Protein AF-A0A1S2R0K1-F1 (afdb_monomer_lite)

Sequence (104 aa):
MRFSIIELVLLLKLARKERANLYKQRYIFVQAIKQGALEYREGEQYTFLEYEKMTRKCFVLENLIRERMGYYPTFITDSFIWKLAERMINSLKKDMVIRLSKHR

Structure (mmCIF, N/CA/C/O backbone):
data_AF-A0A1S2R0K1-F1
#
_entry.id   AF-A0A1S2R0K1-F1
#
loop_
_atom_site.group_PDB
_atom_site.id
_atom_site.type_symbol
_atom_site.label_atom_id
_atom_site.label_alt_id
_atom_site.label_comp_id
_atom_site.label_asym_id
_atom_site.label_entity_id
_atom_site.label_seq_id
_atom_site.pdbx_PDB_ins_code
_atom_site.Cartn_x
_atom_site.Cartn_y
_atom_site.Cartn_z
_atom_site.occupancy
_atom_site.B_iso_or_equiv
_atom_site.auth_seq_id
_atom_site.auth_comp_id
_atom_site.auth_asym_id
_atom_site.auth_atom_id
_atom_site.pdbx_PDB_model_num
ATOM 1 N N . MET A 1 1 ? 1.987 16.911 -13.461 1.00 58.56 1 MET A N 1
ATOM 2 C CA . MET A 1 1 ? 3.192 16.050 -13.368 1.00 58.56 1 MET A CA 1
ATOM 3 C C . MET A 1 1 ? 2.790 14.590 -13.534 1.00 58.56 1 MET A C 1
ATOM 5 O O . MET A 1 1 ? 1.763 14.204 -12.993 1.00 58.56 1 MET A O 1
ATOM 9 N N . ARG A 1 2 ? 3.568 13.784 -14.270 1.00 87.06 2 ARG A N 1
ATOM 10 C CA . ARG A 1 2 ? 3.359 12.332 -14.413 1.00 87.06 2 ARG A CA 1
ATOM 11 C C . ARG A 1 2 ? 4.483 11.611 -13.668 1.00 87.06 2 ARG A C 1
ATOM 13 O O . ARG A 1 2 ? 5.622 11.692 -14.102 1.00 87.06 2 ARG A O 1
ATOM 20 N N . PHE A 1 3 ? 4.163 10.916 -12.577 1.00 92.50 3 PHE A N 1
ATOM 21 C CA . PHE A 1 3 ? 5.137 10.094 -11.845 1.00 92.50 3 PHE A CA 1
ATOM 22 C C . PHE A 1 3 ? 5.704 8.988 -12.737 1.00 92.50 3 PHE A C 1
ATOM 24 O O . PHE A 1 3 ? 4.982 8.461 -13.580 1.00 92.50 3 PHE A O 1
ATOM 31 N N . SER A 1 4 ? 6.961 8.616 -12.548 1.00 93.06 4 SER A N 1
ATOM 32 C CA . SER A 1 4 ? 7.604 7.433 -13.120 1.00 93.06 4 SER A CA 1
ATOM 33 C C . SER A 1 4 ? 7.084 6.142 -12.478 1.00 93.06 4 SER A C 1
ATOM 35 O O . SER A 1 4 ? 6.401 6.153 -11.452 1.00 93.06 4 SER A O 1
ATOM 37 N N . ILE A 1 5 ? 7.387 4.993 -13.087 1.00 94.56 5 ILE A N 1
ATOM 38 C CA . ILE A 1 5 ? 6.904 3.708 -12.568 1.00 94.56 5 ILE A CA 1
ATOM 39 C C . ILE A 1 5 ? 7.514 3.350 -11.207 1.00 94.56 5 ILE A C 1
ATOM 41 O O . ILE A 1 5 ? 6.813 2.824 -10.344 1.00 94.56 5 ILE A O 1
ATOM 45 N N . ILE A 1 6 ? 8.788 3.686 -10.987 1.00 94.75 6 ILE A N 1
ATOM 46 C CA . ILE A 1 6 ? 9.464 3.442 -9.711 1.00 94.75 6 ILE A CA 1
ATOM 47 C C . ILE A 1 6 ? 8.851 4.294 -8.595 1.00 94.75 6 ILE A C 1
ATOM 49 O O . ILE A 1 6 ? 8.595 3.782 -7.508 1.00 94.75 6 ILE A O 1
ATOM 53 N N . GLU A 1 7 ? 8.509 5.553 -8.883 1.00 95.62 7 GLU A N 1
ATOM 54 C CA . GLU A 1 7 ? 7.810 6.428 -7.937 1.00 95.62 7 GLU A CA 1
ATOM 55 C C . GLU A 1 7 ? 6.422 5.882 -7.598 1.00 95.62 7 GLU A C 1
ATOM 57 O O . GLU A 1 7 ? 6.069 5.811 -6.425 1.00 95.62 7 GLU A O 1
ATOM 62 N N . LEU A 1 8 ? 5.652 5.421 -8.591 1.00 96.94 8 LEU A N 1
ATOM 63 C CA . LEU A 1 8 ? 4.343 4.807 -8.343 1.00 96.94 8 LEU A CA 1
ATOM 64 C C . LEU A 1 8 ? 4.446 3.563 -7.449 1.00 96.94 8 LEU A C 1
ATOM 66 O O . LEU A 1 8 ? 3.651 3.403 -6.524 1.00 96.94 8 LEU A O 1
ATOM 70 N N . VAL A 1 9 ? 5.436 2.699 -7.688 1.00 97.19 9 VAL A N 1
ATOM 71 C CA . VAL A 1 9 ? 5.694 1.509 -6.861 1.00 97.19 9 VAL A CA 1
ATOM 72 C C . VAL A 1 9 ? 6.067 1.896 -5.427 1.00 97.19 9 VAL A C 1
ATOM 74 O O . VAL A 1 9 ? 5.558 1.296 -4.477 1.00 97.19 9 VAL A O 1
ATOM 77 N N . LEU A 1 10 ? 6.921 2.906 -5.246 1.00 97.00 10 LEU A N 1
ATOM 78 C CA . LEU A 1 10 ? 7.300 3.405 -3.921 1.00 97.00 10 LEU A CA 1
ATOM 79 C C . LEU A 1 10 ? 6.103 4.015 -3.185 1.00 97.00 10 LEU A C 1
ATOM 81 O O . LEU A 1 10 ? 5.874 3.695 -2.017 1.00 97.00 10 LEU A O 1
ATOM 85 N N . LEU A 1 11 ? 5.290 4.816 -3.875 1.00 97.50 11 LEU A N 1
ATOM 86 C CA . LEU A 1 11 ? 4.046 5.361 -3.334 1.00 97.50 11 LEU A CA 1
ATOM 87 C C . LEU A 1 11 ? 3.083 4.245 -2.921 1.00 97.50 11 LEU A C 1
ATOM 89 O O . LEU A 1 11 ? 2.497 4.322 -1.843 1.00 97.50 11 LEU A O 1
ATOM 93 N N . LEU A 1 12 ? 2.955 3.178 -3.718 1.00 98.06 12 LEU A N 1
ATOM 94 C CA . LEU A 1 12 ? 2.114 2.033 -3.364 1.00 98.06 12 LEU A CA 1
ATOM 95 C C . LEU A 1 12 ? 2.632 1.319 -2.109 1.00 98.06 12 LEU A C 1
ATOM 97 O O . LEU A 1 12 ? 1.836 0.946 -1.246 1.00 98.06 12 LEU A O 1
ATOM 101 N N . LYS A 1 13 ? 3.954 1.157 -1.967 1.00 97.75 13 LYS A N 1
ATOM 102 C CA . LYS A 1 13 ? 4.561 0.584 -0.755 1.00 97.75 13 LYS A CA 1
ATOM 103 C C . LYS A 1 13 ? 4.235 1.421 0.483 1.00 97.75 13 LYS A C 1
ATOM 105 O O . LYS A 1 13 ? 3.819 0.861 1.498 1.00 97.75 13 LYS A O 1
ATOM 110 N N . LEU A 1 14 ? 4.381 2.743 0.391 1.00 97.62 14 LEU A N 1
ATOM 111 C CA . LEU A 1 14 ? 4.066 3.668 1.483 1.00 97.62 14 LEU A CA 1
ATOM 112 C C . LEU A 1 14 ? 2.573 3.650 1.825 1.00 97.62 14 LEU A C 1
ATOM 114 O O . LEU A 1 14 ? 2.217 3.476 2.987 1.00 97.62 14 LEU A O 1
ATOM 118 N N . ALA A 1 15 ? 1.700 3.732 0.820 1.00 97.94 15 ALA A N 1
ATOM 119 C CA . ALA A 1 15 ? 0.254 3.706 1.010 1.00 97.94 15 ALA A CA 1
ATOM 120 C C . ALA A 1 15 ? -0.224 2.399 1.664 1.00 97.94 15 ALA A C 1
ATOM 122 O O . ALA A 1 15 ? -1.040 2.421 2.586 1.00 97.94 15 ALA A O 1
ATOM 123 N N . ARG A 1 16 ? 0.318 1.246 1.247 1.00 97.88 16 ARG A N 1
ATOM 124 C CA . ARG A 1 16 ? 0.007 -0.053 1.868 1.00 97.88 16 ARG A CA 1
ATOM 125 C C . ARG A 1 16 ? 0.475 -0.127 3.319 1.00 97.88 16 ARG A C 1
ATOM 127 O O . ARG A 1 16 ? -0.270 -0.640 4.153 1.00 97.88 16 ARG A O 1
ATOM 134 N N . LYS A 1 17 ? 1.673 0.388 3.621 1.00 97.62 17 LYS A N 1
ATOM 135 C CA . LYS A 1 17 ? 2.190 0.467 4.995 1.00 97.62 17 LYS A CA 1
ATOM 136 C C . LYS A 1 17 ? 1.272 1.323 5.866 1.00 97.62 17 LYS A C 1
ATOM 138 O O . LYS A 1 17 ? 0.876 0.880 6.939 1.00 97.62 17 LYS A O 1
ATOM 143 N N . GLU A 1 18 ? 0.878 2.491 5.374 1.00 97.88 18 GLU A N 1
ATOM 144 C CA . GLU A 1 18 ? 0.019 3.407 6.121 1.00 97.88 18 GLU A CA 1
ATOM 145 C C . GLU A 1 18 ? -1.381 2.830 6.346 1.00 97.88 18 GLU A C 1
ATOM 147 O O . GLU A 1 18 ? -1.882 2.819 7.467 1.00 97.88 18 GLU A O 1
ATOM 152 N N . ARG A 1 19 ? -1.977 2.211 5.320 1.00 98.00 19 ARG A N 1
ATOM 153 C CA . ARG A 1 19 ? -3.256 1.498 5.452 1.00 98.00 19 ARG A CA 1
ATOM 154 C C . ARG A 1 19 ? -3.194 0.388 6.503 1.00 98.00 19 ARG A C 1
ATOM 156 O O . ARG A 1 19 ? -4.144 0.206 7.262 1.00 98.00 19 ARG A O 1
ATOM 163 N N . ALA A 1 20 ? -2.093 -0.364 6.553 1.00 97.50 20 ALA A N 1
ATOM 164 C CA . ALA A 1 20 ? -1.902 -1.415 7.548 1.00 97.50 20 ALA A CA 1
ATOM 165 C C . ALA A 1 20 ? -1.758 -0.845 8.970 1.00 97.50 20 ALA A C 1
ATOM 167 O O . ALA A 1 20 ? -2.294 -1.426 9.913 1.00 97.50 20 ALA A O 1
ATOM 168 N N . ASN A 1 21 ? -1.079 0.293 9.128 1.00 97.75 21 ASN A N 1
ATOM 169 C CA . ASN A 1 21 ? -0.965 0.985 10.412 1.00 97.75 21 ASN A CA 1
ATOM 170 C C . ASN A 1 21 ? -2.327 1.496 10.897 1.00 97.75 21 ASN A C 1
ATOM 172 O O . ASN A 1 21 ? -2.714 1.204 12.027 1.00 97.75 21 ASN A O 1
ATOM 176 N N . LEU A 1 22 ? -3.084 2.164 10.024 1.00 97.31 22 LEU A N 1
ATOM 177 C CA . LEU A 1 22 ? -4.431 2.661 10.320 1.00 97.31 22 LEU A CA 1
ATOM 178 C C . LEU A 1 22 ? -5.384 1.531 10.716 1.00 97.31 22 LEU A C 1
ATOM 180 O O . LEU A 1 22 ? -6.159 1.679 11.655 1.00 97.31 22 LEU A O 1
ATOM 184 N N . TYR A 1 23 ? -5.289 0.365 10.066 1.00 95.94 23 TYR A N 1
ATOM 185 C CA . TYR A 1 23 ? -6.068 -0.811 10.462 1.00 95.94 23 TYR A CA 1
ATOM 186 C C . TYR A 1 23 ? -5.762 -1.258 11.896 1.00 95.94 23 TYR A C 1
ATOM 188 O O . TYR A 1 23 ? -6.680 -1.535 12.666 1.00 95.94 23 TYR A O 1
ATOM 196 N N . LYS A 1 24 ? -4.475 -1.311 12.267 1.00 96.62 24 LYS A N 1
ATOM 197 C CA . LYS A 1 24 ? -4.054 -1.677 13.628 1.00 96.62 24 LYS A CA 1
ATOM 198 C C . LYS A 1 24 ? -4.543 -0.659 14.656 1.00 96.62 24 LYS A C 1
ATOM 200 O O . LYS A 1 24 ? -5.068 -1.058 15.688 1.00 96.62 24 LYS A O 1
ATOM 205 N N . GLN A 1 25 ? -4.410 0.635 14.363 1.00 95.06 25 GLN A N 1
ATOM 206 C CA . GLN A 1 25 ? -4.891 1.709 15.239 1.00 95.06 25 GLN A CA 1
ATOM 207 C C . GLN A 1 25 ? -6.406 1.640 15.429 1.00 95.06 25 GLN A C 1
ATOM 209 O O . GLN A 1 25 ? -6.886 1.632 16.558 1.00 95.06 25 GLN A O 1
ATOM 214 N N . ARG A 1 26 ? -7.158 1.488 14.333 1.00 94.06 26 ARG A N 1
ATOM 215 C CA . ARG A 1 26 ? -8.608 1.300 14.383 1.00 94.06 26 ARG A CA 1
ATOM 216 C C . ARG A 1 26 ? -8.985 0.098 15.242 1.00 94.06 26 ARG A C 1
ATOM 218 O O . ARG A 1 26 ? -9.881 0.199 16.072 1.00 94.06 26 ARG A O 1
ATOM 225 N N . TYR A 1 27 ? -8.302 -1.034 15.065 1.00 95.31 27 TYR A N 1
ATOM 226 C CA . TYR A 1 27 ? -8.546 -2.222 15.882 1.00 95.31 27 TYR A CA 1
ATOM 227 C C . TYR A 1 27 ? -8.361 -1.927 17.376 1.00 95.31 27 TYR A C 1
ATOM 229 O O . TYR A 1 27 ? -9.219 -2.305 18.168 1.00 95.31 27 TYR A O 1
ATOM 237 N N . ILE A 1 28 ? -7.301 -1.205 17.755 1.00 95.69 28 ILE A N 1
ATOM 238 C CA . ILE A 1 28 ? -7.052 -0.799 19.147 1.00 95.69 28 ILE A CA 1
ATOM 239 C C . ILE A 1 28 ? -8.209 0.054 19.682 1.00 95.69 28 ILE A C 1
ATOM 241 O O . ILE A 1 28 ? -8.753 -0.274 20.735 1.00 95.69 28 ILE A O 1
ATOM 245 N N . PHE A 1 29 ? -8.638 1.087 18.949 1.00 95.06 29 PHE A N 1
ATOM 246 C CA . PHE A 1 29 ? -9.747 1.943 19.385 1.00 95.06 29 PHE A CA 1
ATOM 247 C C . PHE A 1 29 ? -11.061 1.171 19.534 1.00 95.06 29 PHE A C 1
ATOM 249 O O . PHE A 1 29 ? -11.764 1.338 20.528 1.00 95.06 29 PHE A O 1
ATOM 256 N N . VAL A 1 30 ? -11.363 0.259 18.606 1.00 94.19 30 VAL A N 1
ATOM 257 C CA . VAL A 1 30 ? -12.547 -0.607 18.700 1.00 94.19 30 VAL A CA 1
ATOM 258 C C . VAL A 1 30 ? -12.503 -1.480 19.958 1.00 94.19 30 VAL A C 1
ATOM 260 O O . VAL A 1 30 ? -13.533 -1.660 20.606 1.00 94.19 30 VAL A O 1
ATOM 263 N N . GLN A 1 31 ? -11.339 -2.023 20.329 1.00 96.00 31 GLN A N 1
ATOM 264 C CA . GLN A 1 31 ? -11.210 -2.807 21.563 1.00 96.00 31 GLN A CA 1
ATOM 265 C C . GLN A 1 31 ? -11.330 -1.936 22.818 1.00 96.00 31 GLN A C 1
ATOM 267 O O . GLN A 1 31 ? -12.009 -2.338 23.758 1.00 96.00 31 GLN A O 1
ATOM 272 N N . ALA A 1 32 ? -10.741 -0.739 22.825 1.00 94.69 32 ALA A N 1
ATOM 273 C CA . ALA A 1 32 ? -10.843 0.191 23.949 1.00 94.69 32 ALA A CA 1
ATOM 274 C C . ALA A 1 32 ? -12.302 0.614 24.208 1.00 94.69 32 ALA A C 1
ATOM 276 O O . ALA A 1 32 ? -12.784 0.535 25.337 1.00 94.69 32 ALA A O 1
ATOM 277 N N . ILE A 1 33 ? -13.048 0.951 23.149 1.00 95.06 33 ILE A N 1
ATOM 278 C CA . ILE A 1 33 ? -14.475 1.298 23.239 1.00 95.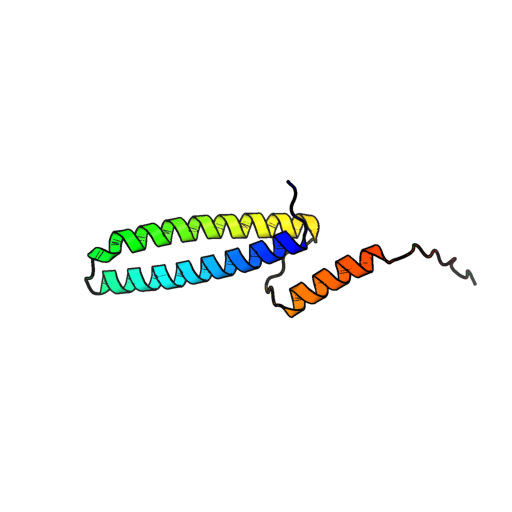06 33 ILE A CA 1
ATOM 279 C C . ILE A 1 33 ? -15.294 0.123 23.789 1.00 95.06 33 ILE A C 1
ATOM 281 O O . ILE A 1 33 ? -16.169 0.323 24.628 1.00 95.06 33 ILE A O 1
ATOM 285 N N . LYS A 1 34 ? -14.995 -1.116 23.369 1.00 94.56 34 LYS A N 1
ATOM 286 C CA . LYS A 1 34 ? -15.647 -2.325 23.909 1.00 94.56 34 LYS A CA 1
ATOM 287 C C . LYS A 1 34 ? -15.387 -2.537 25.401 1.00 94.56 34 LYS A C 1
ATOM 289 O O . LYS A 1 34 ? -16.221 -3.141 26.066 1.00 94.56 34 LYS A O 1
ATOM 294 N N . GLN A 1 35 ? -14.257 -2.055 25.914 1.00 95.94 35 GLN A N 1
ATOM 295 C CA . GLN A 1 35 ? -13.903 -2.106 27.336 1.00 95.94 35 GLN A CA 1
ATOM 296 C C . GLN A 1 35 ? -14.457 -0.916 28.139 1.00 95.94 35 GLN A C 1
ATOM 298 O O . GLN A 1 35 ? -14.227 -0.841 29.341 1.00 95.94 35 GLN A O 1
ATOM 303 N N . GLY A 1 36 ? -15.209 -0.011 27.501 1.00 93.44 36 GLY A N 1
ATOM 304 C CA . GLY A 1 36 ? -15.886 1.111 28.157 1.00 93.44 36 GLY A CA 1
ATOM 305 C C . GLY A 1 36 ? -15.205 2.471 27.992 1.00 93.44 36 GLY A C 1
ATOM 306 O O . GLY A 1 36 ? -15.755 3.463 28.461 1.00 93.44 36 GLY A O 1
ATOM 307 N N . ALA A 1 37 ? -14.067 2.548 27.294 1.00 94.12 37 ALA A N 1
ATOM 308 C CA . ALA A 1 37 ? -13.350 3.802 27.047 1.00 94.12 37 ALA A CA 1
ATOM 309 C C . ALA A 1 37 ? -13.973 4.582 25.868 1.00 94.12 37 ALA A C 1
ATOM 311 O O . ALA A 1 37 ? -13.476 4.572 24.735 1.00 94.12 37 ALA A O 1
ATOM 312 N N . LEU A 1 38 ? -15.132 5.199 26.118 1.00 92.94 38 LEU A N 1
ATOM 313 C CA . LEU A 1 38 ? -15.926 5.932 25.122 1.00 92.94 38 LEU A CA 1
ATOM 314 C C . LEU A 1 38 ? -15.246 7.216 24.618 1.00 92.94 38 LEU A C 1
ATOM 316 O O . LEU A 1 38 ? -15.574 7.682 23.526 1.00 92.94 38 LEU A O 1
ATOM 320 N N . GLU A 1 39 ? -14.281 7.755 25.363 1.00 93.19 39 GLU A N 1
ATOM 321 C CA . GLU A 1 39 ? -13.466 8.919 24.998 1.00 93.19 39 GLU A CA 1
ATOM 322 C C . GLU A 1 39 ? -12.675 8.718 23.695 1.00 93.19 39 GLU A C 1
ATOM 324 O O . GLU A 1 39 ? -12.318 9.682 23.024 1.00 93.19 39 GLU A O 1
ATOM 329 N N . TYR A 1 40 ? -12.460 7.469 23.273 1.00 93.00 40 TYR A N 1
ATOM 330 C CA . TYR A 1 40 ? -11.758 7.149 22.031 1.00 93.00 40 TYR A CA 1
ATOM 331 C C . TYR A 1 40 ? -12.652 7.085 20.786 1.00 93.00 40 TYR A C 1
ATOM 333 O O . TYR A 1 40 ? -12.164 6.765 19.699 1.00 93.00 40 TYR A O 1
ATOM 341 N N . ARG A 1 41 ? -13.952 7.394 20.900 1.00 92.38 41 ARG A N 1
ATOM 342 C CA . ARG A 1 41 ? -14.894 7.342 19.767 1.00 92.38 41 ARG A CA 1
ATOM 343 C C . ARG A 1 41 ? -14.483 8.259 18.610 1.00 92.38 41 ARG A C 1
ATOM 345 O O . ARG A 1 41 ? -14.605 7.857 17.457 1.00 92.38 41 ARG A O 1
ATOM 352 N N . GLU A 1 42 ? -13.947 9.443 18.893 1.00 93.81 42 GLU A N 1
ATOM 353 C CA . GLU A 1 42 ? -13.437 10.341 17.845 1.00 93.81 42 GLU A CA 1
ATOM 354 C C . GLU A 1 42 ? -12.215 9.750 17.126 1.00 93.81 42 GLU A C 1
ATOM 356 O O . GLU A 1 42 ? -12.129 9.795 15.899 1.00 93.81 42 GLU A O 1
ATOM 361 N N . GLY A 1 43 ? -11.297 9.126 17.872 1.00 92.25 43 GLY A N 1
ATOM 362 C CA . GLY A 1 43 ? -10.137 8.434 17.303 1.00 92.25 43 GLY A CA 1
ATOM 363 C C . GLY A 1 43 ? -10.532 7.248 16.416 1.00 92.25 43 GLY A C 1
ATOM 364 O O . GLY A 1 43 ? -9.950 7.035 15.348 1.00 92.25 43 GLY A O 1
ATOM 365 N N . GLU A 1 44 ? -11.567 6.500 16.805 1.00 94.00 44 GLU A N 1
ATOM 366 C CA . GLU A 1 44 ? -12.133 5.416 15.994 1.00 94.00 44 GLU A CA 1
ATOM 367 C C . GLU A 1 44 ? -12.705 5.938 14.669 1.00 94.00 44 GLU A C 1
ATOM 369 O O . GLU A 1 44 ? -12.332 5.443 13.602 1.00 94.00 44 GLU A O 1
ATOM 374 N N . GLN A 1 45 ? -13.510 7.001 14.715 1.00 95.38 45 GLN A N 1
ATOM 375 C CA . GLN A 1 45 ? -14.075 7.622 13.516 1.00 95.38 45 GLN A CA 1
ATOM 376 C C . GLN A 1 45 ? -12.990 8.196 12.598 1.00 95.38 45 GLN A C 1
ATOM 378 O O . GLN A 1 45 ? -13.020 7.980 11.383 1.00 95.38 45 GLN A O 1
ATOM 383 N N . TYR A 1 46 ? -11.994 8.879 13.167 1.00 95.62 46 TYR A N 1
ATOM 384 C CA . TYR A 1 46 ? -10.862 9.411 12.414 1.00 95.62 46 TYR A CA 1
ATOM 385 C C . TYR A 1 46 ? -10.099 8.296 11.688 1.00 95.62 46 TYR A C 1
ATOM 387 O O . TYR A 1 46 ? -9.891 8.362 10.473 1.00 95.62 46 TYR A O 1
ATOM 395 N N . THR A 1 47 ? -9.731 7.230 12.405 1.00 96.00 47 THR A N 1
ATOM 396 C CA . THR A 1 47 ? -8.991 6.108 11.807 1.00 96.00 47 THR A CA 1
ATOM 397 C C . THR A 1 47 ? -9.805 5.361 10.754 1.00 96.00 47 THR A C 1
ATOM 399 O O . THR A 1 47 ? -9.224 4.875 9.781 1.00 96.00 47 THR A O 1
ATOM 402 N N . PHE A 1 48 ? -11.135 5.303 10.883 1.00 95.12 48 PHE A N 1
ATOM 403 C CA . PHE A 1 48 ? -12.015 4.754 9.852 1.00 95.12 48 PHE A CA 1
ATOM 404 C C . PHE A 1 48 ? -11.936 5.557 8.545 1.00 95.12 48 PHE A C 1
ATOM 406 O O . PHE A 1 48 ? -11.671 4.987 7.482 1.00 95.12 48 PHE A O 1
ATOM 413 N N . LEU A 1 49 ? -12.102 6.880 8.628 1.00 97.12 49 LEU A N 1
ATOM 414 C CA . LEU A 1 49 ? -12.058 7.776 7.469 1.00 97.12 49 LEU A CA 1
ATOM 415 C C . LEU A 1 49 ? -10.687 7.757 6.785 1.00 97.12 49 LEU A C 1
ATOM 417 O O . LEU A 1 49 ? -10.595 7.677 5.557 1.00 97.12 49 LEU A O 1
ATOM 421 N N . GLU A 1 50 ? -9.606 7.788 7.562 1.00 97.62 50 GLU A N 1
ATOM 422 C CA . GLU A 1 50 ? -8.254 7.732 7.007 1.00 97.62 50 GLU A CA 1
ATOM 423 C C . GLU A 1 50 ? -7.940 6.369 6.380 1.00 97.62 50 GLU A C 1
ATOM 425 O O . GLU A 1 50 ? -7.323 6.303 5.309 1.00 97.62 50 GLU A O 1
ATOM 430 N N . TYR A 1 51 ? -8.416 5.269 6.975 1.00 97.44 51 TYR A N 1
ATOM 431 C CA . TYR A 1 51 ? -8.273 3.938 6.384 1.00 97.44 51 TYR A CA 1
ATOM 432 C C . TYR A 1 51 ? -8.964 3.854 5.018 1.00 97.44 51 TYR A C 1
ATOM 434 O O . TYR 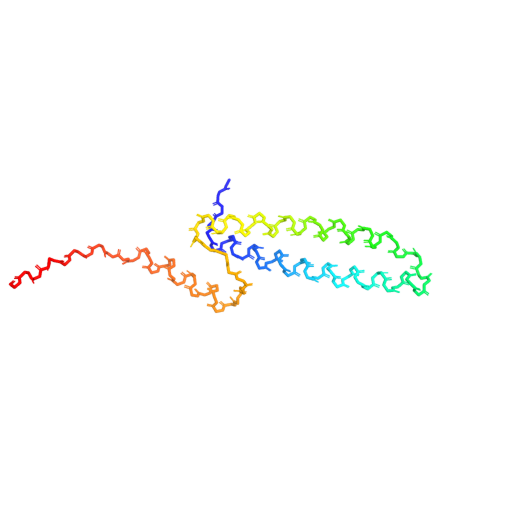A 1 51 ? -8.391 3.323 4.059 1.00 97.44 51 TYR A O 1
ATOM 442 N N . GLU A 1 52 ? -10.173 4.405 4.898 1.00 97.62 52 GLU A N 1
ATOM 443 C CA . GLU A 1 52 ? -10.907 4.454 3.635 1.00 97.62 52 GLU A CA 1
ATOM 444 C C . GLU A 1 52 ? -10.150 5.271 2.579 1.00 97.62 52 GLU A C 1
ATOM 446 O O . GLU A 1 52 ? -9.906 4.786 1.467 1.00 97.62 52 GLU A O 1
ATOM 451 N N . LYS A 1 53 ? -9.700 6.482 2.937 1.00 97.88 53 LYS A N 1
ATOM 452 C CA . LYS A 1 53 ? -8.889 7.334 2.053 1.00 97.88 53 LYS A CA 1
ATOM 453 C C . LYS A 1 53 ? -7.650 6.594 1.560 1.00 97.88 53 LYS A C 1
ATOM 455 O O . LYS A 1 53 ? -7.346 6.625 0.365 1.00 97.88 53 LYS A O 1
ATOM 460 N N . MET A 1 54 ? -6.939 5.903 2.450 1.00 98.06 54 MET A N 1
ATOM 461 C CA . MET A 1 54 ? -5.729 5.180 2.071 1.00 98.06 54 MET A CA 1
ATOM 462 C C . MET A 1 54 ? -6.020 3.941 1.218 1.00 98.06 54 MET A C 1
ATOM 464 O O . MET A 1 54 ? -5.251 3.613 0.313 1.00 98.06 54 MET A O 1
ATOM 468 N N . THR A 1 55 ? -7.155 3.281 1.443 1.00 98.19 55 THR A N 1
ATOM 469 C CA . THR A 1 55 ? -7.630 2.169 0.607 1.00 98.19 55 THR A CA 1
ATOM 470 C C . THR A 1 55 ? -7.901 2.631 -0.821 1.00 98.19 55 THR A C 1
ATOM 472 O O . THR A 1 55 ? -7.393 2.023 -1.766 1.00 98.19 55 THR A O 1
ATOM 475 N N . ARG A 1 56 ? -8.593 3.765 -0.991 1.00 98.50 56 ARG A N 1
ATOM 476 C CA . ARG A 1 56 ? -8.819 4.383 -2.308 1.00 98.50 56 ARG A CA 1
ATOM 477 C C . ARG A 1 56 ? -7.498 4.769 -2.986 1.00 98.50 56 ARG A C 1
ATOM 479 O O . ARG A 1 56 ? -7.314 4.485 -4.167 1.00 98.50 56 ARG A O 1
ATOM 486 N N . LYS A 1 57 ? -6.539 5.339 -2.241 1.00 98.12 57 LYS A N 1
ATOM 487 C CA . LYS A 1 57 ? -5.190 5.648 -2.759 1.00 98.12 57 LYS A CA 1
ATOM 488 C C . LYS A 1 57 ? -4.449 4.396 -3.238 1.00 98.12 57 LYS A C 1
ATOM 490 O O . LYS A 1 57 ? -3.881 4.418 -4.327 1.00 98.12 57 LYS A O 1
ATOM 495 N N . CYS A 1 58 ? -4.480 3.303 -2.468 1.00 98.25 58 CYS A N 1
ATOM 496 C CA . CYS A 1 58 ? -3.890 2.025 -2.882 1.00 98.25 58 CYS A CA 1
ATOM 497 C C . CYS A 1 58 ? -4.501 1.538 -4.201 1.00 98.25 58 CYS A C 1
ATOM 499 O O . CYS A 1 58 ? -3.760 1.203 -5.118 1.00 98.25 58 CYS A O 1
ATOM 501 N N . PHE A 1 59 ? -5.832 1.567 -4.317 1.00 98.31 59 PHE A N 1
ATOM 502 C CA . PHE A 1 59 ? -6.541 1.127 -5.518 1.00 98.31 59 PHE A CA 1
ATOM 503 C C . PHE A 1 59 ? -6.137 1.928 -6.764 1.00 98.31 59 PHE A C 1
ATOM 505 O O . PHE A 1 59 ? -5.825 1.353 -7.805 1.00 98.31 59 PHE A O 1
ATOM 512 N N . VAL A 1 60 ? -6.080 3.260 -6.659 1.00 98.12 60 VAL A N 1
ATOM 513 C CA . VAL A 1 60 ? -5.640 4.125 -7.767 1.00 98.12 60 VAL A CA 1
ATOM 514 C C . VAL A 1 60 ? -4.204 3.795 -8.183 1.00 98.12 60 VAL A C 1
ATOM 516 O O . VAL A 1 60 ? -3.930 3.632 -9.371 1.00 98.12 60 VAL A O 1
ATOM 519 N N . LEU A 1 61 ? -3.290 3.645 -7.221 1.00 98.25 61 LEU A N 1
ATOM 520 C CA . LEU A 1 61 ? -1.891 3.311 -7.500 1.00 98.25 61 LEU A CA 1
ATOM 521 C C . LEU A 1 61 ? -1.745 1.930 -8.154 1.00 98.25 61 LEU A C 1
ATOM 523 O O . LEU A 1 61 ? -0.980 1.785 -9.104 1.00 98.25 61 LEU A O 1
ATOM 527 N N . GLU A 1 62 ? -2.493 0.929 -7.691 1.00 98.06 62 GLU A N 1
ATOM 528 C CA . GLU A 1 62 ? -2.497 -0.418 -8.274 1.00 98.06 62 GLU A CA 1
ATOM 529 C C . GLU A 1 62 ? -2.956 -0.407 -9.734 1.00 98.06 62 GLU A C 1
ATOM 531 O O . GLU A 1 62 ? -2.325 -1.055 -10.569 1.00 98.06 62 GLU A O 1
ATOM 536 N N . ASN A 1 63 ? -3.997 0.364 -10.062 1.00 98.06 63 ASN A N 1
ATOM 537 C CA . ASN A 1 63 ? -4.465 0.514 -11.441 1.00 98.06 63 ASN A CA 1
ATOM 538 C C . ASN A 1 63 ? -3.437 1.240 -12.318 1.00 98.06 63 ASN A C 1
ATOM 540 O O . ASN 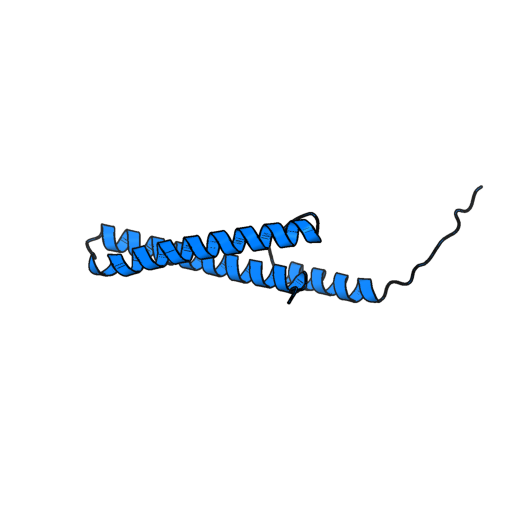A 1 63 ? -3.076 0.723 -13.371 1.00 98.06 63 ASN A O 1
ATOM 544 N N . LEU A 1 64 ? -2.881 2.365 -11.855 1.00 97.56 64 LEU A N 1
ATOM 545 C CA . LEU A 1 64 ? -1.860 3.109 -12.604 1.00 97.56 64 LEU A CA 1
ATOM 546 C C . LEU A 1 64 ? -0.602 2.275 -12.880 1.00 97.56 64 LEU A C 1
ATOM 548 O O . LEU A 1 64 ? 0.019 2.412 -13.934 1.00 97.56 64 LEU A O 1
ATOM 552 N N . ILE A 1 65 ? -0.198 1.426 -11.932 1.00 97.19 65 ILE A N 1
ATOM 553 C CA . ILE A 1 65 ? 0.924 0.501 -12.120 1.00 97.19 65 ILE A CA 1
ATOM 554 C C . ILE A 1 65 ? 0.535 -0.594 -13.115 1.00 97.19 65 ILE A C 1
ATOM 556 O O . ILE A 1 65 ? 1.302 -0.862 -14.039 1.00 97.19 65 ILE A O 1
ATOM 560 N N . ARG A 1 66 ? -0.662 -1.182 -12.979 1.00 97.56 66 ARG A N 1
ATOM 561 C CA . ARG A 1 66 ? -1.155 -2.227 -13.886 1.00 97.56 66 ARG A CA 1
ATOM 562 C C . ARG A 1 66 ? -1.232 -1.742 -15.330 1.00 97.56 66 ARG A C 1
ATOM 564 O O . ARG A 1 66 ? -0.775 -2.450 -16.215 1.00 97.56 66 ARG A O 1
ATOM 571 N N . GLU A 1 67 ? -1.724 -0.532 -15.565 1.00 96.94 67 GLU A N 1
ATOM 572 C CA . GLU A 1 67 ? -1.789 0.071 -16.903 1.00 96.94 67 GLU A CA 1
ATOM 573 C C . GLU A 1 67 ? -0.407 0.234 -17.552 1.00 96.94 67 GLU A C 1
ATOM 575 O O . GLU A 1 67 ? -0.279 0.160 -18.769 1.00 96.94 67 GLU A O 1
ATOM 580 N N . ARG A 1 68 ? 0.645 0.452 -16.753 1.00 94.56 68 ARG A N 1
ATOM 581 C CA . ARG A 1 68 ? 1.996 0.753 -17.257 1.00 94.56 68 ARG A CA 1
ATOM 582 C C . ARG A 1 68 ? 2.923 -0.454 -17.324 1.00 94.56 68 ARG A C 1
ATOM 584 O O . ARG A 1 68 ? 3.826 -0.466 -18.151 1.00 94.56 68 ARG A O 1
ATOM 591 N N . MET A 1 69 ? 2.746 -1.427 -16.433 1.00 92.88 69 MET A N 1
ATOM 592 C CA . MET A 1 69 ? 3.576 -2.636 -16.342 1.00 92.88 69 MET A CA 1
ATOM 593 C C . MET A 1 69 ? 2.846 -3.907 -16.793 1.00 92.88 69 MET A C 1
ATOM 595 O O . MET A 1 69 ? 3.474 -4.959 -16.882 1.00 92.88 69 MET A O 1
ATOM 599 N N . GLY A 1 70 ? 1.532 -3.846 -17.023 1.00 95.62 70 GLY A N 1
ATOM 600 C CA . GLY A 1 70 ? 0.670 -5.004 -17.292 1.00 95.62 70 GLY A CA 1
ATOM 601 C C . GLY A 1 70 ? 0.226 -5.762 -16.033 1.00 95.62 70 GLY A C 1
ATOM 602 O O . GLY A 1 70 ? -0.695 -6.570 -16.087 1.00 95.62 70 GLY A O 1
ATOM 603 N N . TYR A 1 71 ? 0.840 -5.494 -14.880 1.00 94.88 71 TYR A N 1
ATOM 604 C CA . TYR A 1 71 ? 0.495 -6.085 -13.586 1.00 94.88 71 TYR A CA 1
ATOM 605 C C . TYR A 1 71 ? 0.864 -5.124 -12.453 1.00 94.88 71 TYR A C 1
ATOM 607 O O . TYR A 1 71 ? 1.639 -4.192 -12.656 1.00 94.88 71 TYR A O 1
ATOM 615 N N . TYR A 1 72 ? 0.343 -5.361 -11.249 1.00 94.38 72 TYR A N 1
ATOM 616 C CA . TYR A 1 72 ? 0.805 -4.681 -10.039 1.00 94.38 72 TYR A CA 1
ATOM 617 C C . TYR A 1 72 ? 1.446 -5.704 -9.091 1.00 94.38 72 TYR A C 1
ATOM 619 O O . TYR A 1 72 ? 0.936 -6.817 -8.954 1.00 94.38 72 TYR A O 1
ATOM 627 N N . PRO A 1 73 ? 2.572 -5.375 -8.440 1.00 94.12 73 PRO A N 1
ATOM 628 C CA . PRO A 1 73 ? 3.243 -6.307 -7.546 1.00 94.12 73 PRO A CA 1
ATOM 629 C C . PRO A 1 73 ? 2.434 -6.507 -6.258 1.00 94.12 73 PRO A C 1
ATOM 631 O O . PRO A 1 73 ? 2.090 -5.545 -5.562 1.00 94.12 73 PRO A O 1
ATOM 634 N N . THR A 1 74 ? 2.172 -7.761 -5.891 1.00 93.19 74 THR A N 1
ATOM 635 C CA . THR A 1 74 ? 1.548 -8.101 -4.600 1.00 93.19 74 THR A CA 1
ATOM 636 C C . THR A 1 74 ? 2.487 -7.774 -3.436 1.00 93.19 74 THR A C 1
ATOM 638 O O . THR A 1 74 ? 2.067 -7.162 -2.457 1.00 93.19 74 THR A O 1
ATOM 641 N N . PHE A 1 75 ? 3.781 -8.077 -3.582 1.00 93.75 75 PHE A N 1
ATOM 642 C CA . PHE A 1 75 ? 4.819 -7.788 -2.590 1.00 93.75 75 PHE A CA 1
ATOM 643 C C . PHE A 1 75 ? 5.842 -6.799 -3.150 1.00 93.75 75 PHE A C 1
ATOM 645 O O . PHE A 1 75 ? 6.390 -7.012 -4.229 1.00 93.75 75 PHE A O 1
ATOM 652 N N . ILE A 1 76 ? 6.109 -5.722 -2.406 1.00 96.00 76 ILE A N 1
ATOM 653 C CA . ILE A 1 76 ? 7.077 -4.681 -2.786 1.00 96.00 76 ILE A CA 1
ATOM 654 C C . ILE A 1 76 ? 8.231 -4.705 -1.782 1.00 96.00 76 ILE A C 1
ATOM 656 O O . ILE A 1 76 ? 8.281 -3.924 -0.829 1.00 96.00 76 ILE A O 1
ATOM 660 N N . THR A 1 77 ? 9.138 -5.658 -1.977 1.00 96.06 77 THR A N 1
ATOM 661 C CA . THR A 1 77 ? 10.369 -5.795 -1.190 1.00 96.06 77 THR A CA 1
ATOM 662 C C . THR A 1 77 ? 11.431 -4.804 -1.665 1.00 96.06 77 THR A C 1
ATOM 664 O O . THR A 1 77 ? 11.359 -4.281 -2.779 1.00 96.06 77 THR A O 1
ATOM 667 N N . ASP A 1 78 ? 12.459 -4.568 -0.852 1.00 94.19 78 ASP A N 1
ATOM 668 C CA . ASP A 1 78 ? 13.602 -3.745 -1.276 1.00 94.19 78 ASP A CA 1
ATOM 669 C C . ASP A 1 78 ? 14.343 -4.383 -2.457 1.00 94.19 78 ASP A C 1
ATOM 671 O O . ASP A 1 78 ? 14.735 -3.693 -3.394 1.00 94.19 78 ASP A O 1
ATOM 675 N N . SER A 1 79 ? 14.420 -5.718 -2.489 1.00 95.44 79 SER A N 1
ATOM 676 C CA . SER A 1 79 ? 14.976 -6.459 -3.625 1.00 95.44 79 SER A CA 1
ATOM 677 C C . SER A 1 79 ? 14.174 -6.274 -4.918 1.00 95.44 79 SER A C 1
ATOM 679 O O . SER A 1 79 ? 14.765 -6.212 -5.994 1.00 95.44 79 SER A O 1
ATOM 681 N N . PHE A 1 80 ? 12.843 -6.158 -4.840 1.00 95.31 80 PHE A N 1
ATOM 682 C CA . PHE A 1 80 ? 12.003 -5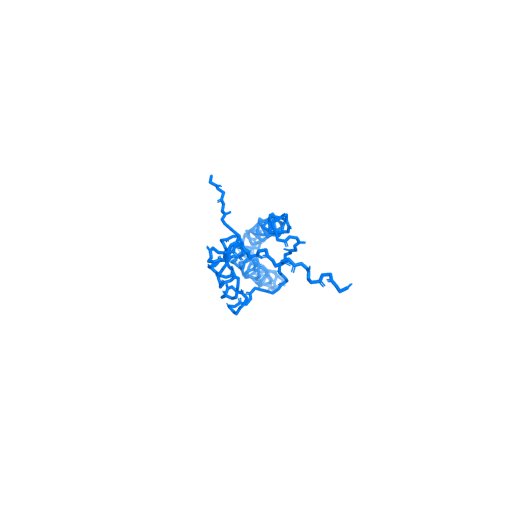.844 -5.998 1.00 95.31 80 PHE A CA 1
ATOM 683 C C . PHE A 1 80 ? 12.278 -4.428 -6.511 1.00 95.31 80 PHE A C 1
ATOM 685 O O . PHE A 1 80 ? 12.470 -4.242 -7.712 1.00 95.31 80 PHE A O 1
ATOM 692 N N . ILE A 1 81 ? 12.327 -3.449 -5.601 1.00 95.06 81 ILE A N 1
ATOM 693 C CA . ILE A 1 81 ? 12.589 -2.040 -5.930 1.00 95.06 81 ILE A CA 1
ATOM 694 C C . ILE A 1 81 ? 13.957 -1.898 -6.594 1.00 95.06 81 ILE A C 1
ATOM 696 O O . ILE A 1 81 ? 14.040 -1.267 -7.646 1.00 95.06 81 ILE A O 1
ATOM 700 N N . TRP A 1 82 ? 14.993 -2.529 -6.025 1.00 95.38 82 TRP A N 1
ATOM 701 C CA . TRP A 1 82 ? 16.329 -2.570 -6.619 1.00 95.38 82 TRP A CA 1
ATOM 702 C C . TRP A 1 82 ? 16.213 -3.089 -8.047 1.00 95.38 82 TRP A C 1
ATOM 704 O O . TRP A 1 82 ? 16.435 -2.333 -8.988 1.00 95.38 82 TRP A O 1
ATOM 714 N N . LYS A 1 83 ? 15.787 -4.344 -8.239 1.00 95.62 83 LYS A N 1
ATOM 715 C CA . LYS A 1 83 ? 15.729 -4.985 -9.567 1.00 95.62 83 LYS A CA 1
ATOM 716 C C . LYS A 1 83 ? 14.939 -4.170 -10.593 1.00 95.62 83 LYS A C 1
ATOM 718 O O . LYS A 1 83 ? 15.285 -4.171 -11.773 1.00 95.62 83 LYS A O 1
ATOM 723 N N . LEU A 1 84 ? 13.875 -3.486 -10.173 1.00 94.44 84 LEU A N 1
ATOM 724 C CA . LEU A 1 84 ? 13.124 -2.587 -11.046 1.00 94.44 84 LEU A CA 1
ATOM 725 C C . LEU A 1 84 ? 13.979 -1.390 -11.485 1.00 94.44 84 LEU A C 1
ATOM 727 O O . LEU A 1 84 ? 14.048 -1.114 -12.682 1.00 94.44 84 LEU A O 1
ATOM 731 N N . ALA A 1 85 ? 14.668 -0.730 -10.552 1.00 93.50 85 ALA A N 1
ATOM 732 C CA . ALA A 1 85 ? 15.605 0.346 -10.864 1.00 93.50 85 ALA A CA 1
ATOM 733 C C . ALA A 1 85 ? 16.744 -0.131 -11.787 1.00 93.50 85 ALA A C 1
ATOM 735 O O . ALA A 1 85 ? 17.072 0.564 -12.748 1.00 93.50 85 ALA A O 1
ATOM 736 N N . GLU A 1 86 ? 17.272 -1.345 -11.582 1.00 94.94 86 GLU A N 1
ATOM 737 C CA . GLU A 1 86 ? 18.267 -1.957 -12.482 1.00 94.94 86 GLU A CA 1
ATOM 738 C C . GLU A 1 86 ? 17.782 -2.022 -13.916 1.00 94.94 86 GLU A C 1
ATOM 740 O O . GLU A 1 86 ? 18.460 -1.592 -14.845 1.00 94.94 86 GLU A O 1
ATOM 745 N N . ARG A 1 87 ? 16.587 -2.591 -14.090 1.00 92.50 87 ARG A N 1
ATOM 746 C CA . ARG A 1 87 ? 15.992 -2.821 -15.401 1.00 92.50 87 ARG A CA 1
ATOM 747 C C . ARG A 1 87 ? 15.736 -1.502 -16.099 1.00 92.50 87 ARG A C 1
ATOM 749 O O . ARG A 1 87 ? 15.984 -1.411 -17.294 1.00 92.50 87 ARG A O 1
ATOM 756 N N . MET A 1 88 ? 15.298 -0.485 -15.358 1.00 91.12 88 MET A N 1
ATOM 757 C CA . MET A 1 88 ? 15.134 0.863 -15.892 1.00 91.12 88 MET A CA 1
ATOM 758 C C . MET A 1 88 ? 16.471 1.422 -16.388 1.00 91.12 88 MET A C 1
ATOM 760 O O . MET A 1 88 ? 16.555 1.821 -17.545 1.00 91.12 88 MET A O 1
ATOM 764 N N . ILE A 1 89 ? 17.536 1.366 -15.584 1.00 91.62 89 ILE A N 1
ATOM 765 C CA . ILE A 1 89 ? 18.866 1.856 -15.986 1.00 91.62 89 ILE A CA 1
ATOM 766 C C . ILE A 1 89 ? 19.411 1.074 -17.187 1.00 91.62 89 ILE A C 1
ATOM 768 O O . ILE A 1 89 ? 19.889 1.667 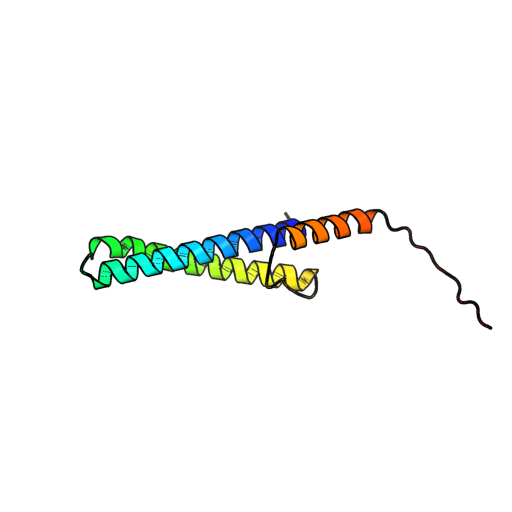-18.151 1.00 91.62 89 ILE A O 1
ATOM 772 N N . ASN A 1 90 ? 19.319 -0.254 -17.164 1.00 92.25 90 ASN A N 1
ATOM 773 C CA . ASN A 1 90 ? 19.832 -1.106 -18.235 1.00 92.25 90 ASN A CA 1
ATOM 774 C C . ASN A 1 90 ? 19.011 -0.980 -19.523 1.00 92.25 90 ASN A C 1
ATOM 776 O O . ASN A 1 90 ? 19.569 -1.112 -20.608 1.00 92.25 90 ASN A O 1
ATOM 780 N N . SER A 1 91 ? 17.712 -0.674 -19.429 1.00 89.12 91 SER A N 1
ATOM 781 C CA . SER A 1 91 ? 16.876 -0.422 -20.609 1.00 89.12 91 SER A CA 1
ATOM 782 C C . SER A 1 91 ? 17.329 0.801 -21.405 1.00 89.12 91 SER A C 1
ATOM 784 O O . SER A 1 91 ? 17.194 0.804 -22.623 1.00 89.12 91 SER A O 1
ATOM 786 N N . LEU A 1 92 ? 17.934 1.791 -20.740 1.00 87.94 92 LEU A N 1
ATOM 787 C CA . LEU A 1 92 ? 18.478 2.989 -21.385 1.00 87.94 92 LEU A CA 1
ATOM 788 C C . LEU A 1 92 ? 19.788 2.718 -22.139 1.00 87.94 92 LEU A C 1
ATOM 790 O O . LEU A 1 92 ? 20.166 3.505 -22.995 1.00 87.94 92 LEU A O 1
ATOM 794 N N . LYS A 1 93 ? 20.486 1.623 -21.813 1.00 89.38 93 LYS A N 1
ATOM 795 C CA . LYS A 1 93 ? 21.797 1.266 -22.381 1.00 89.38 93 LYS A CA 1
ATOM 796 C C . LYS A 1 93 ? 21.710 0.261 -23.530 1.00 89.38 93 LYS A C 1
ATOM 798 O O . LYS A 1 93 ? 22.738 -0.153 -24.053 1.00 89.38 93 LYS A O 1
ATOM 803 N N . LYS A 1 94 ? 20.513 -0.240 -23.846 1.00 83.25 94 LYS A N 1
ATOM 804 C CA . LYS A 1 94 ? 20.356 -1.345 -24.791 1.00 83.25 94 LYS A CA 1
ATOM 805 C C . LYS A 1 94 ? 20.328 -0.823 -26.222 1.00 83.25 94 LYS A C 1
ATOM 807 O O . LYS A 1 94 ? 19.307 -0.305 -26.668 1.00 83.25 94 LYS A O 1
ATOM 812 N N . ASP A 1 95 ? 21.405 -1.070 -26.954 1.00 85.25 95 ASP A N 1
ATOM 813 C CA . ASP A 1 95 ? 21.442 -0.806 -28.388 1.00 85.25 95 ASP A CA 1
ATOM 814 C C . ASP A 1 95 ? 20.549 -1.783 -29.161 1.00 85.25 95 ASP A C 1
ATOM 816 O O . ASP A 1 95 ? 20.417 -2.970 -28.827 1.00 85.25 95 ASP A O 1
ATOM 820 N N . MET A 1 96 ? 19.920 -1.281 -30.224 1.00 87.00 96 MET A N 1
ATOM 821 C CA . MET A 1 96 ? 19.168 -2.118 -31.149 1.00 87.00 96 MET A CA 1
ATOM 822 C C . MET A 1 96 ? 20.150 -2.957 -31.971 1.00 87.00 96 MET A C 1
ATOM 824 O O . MET A 1 96 ? 20.873 -2.434 -32.813 1.00 87.00 96 MET A O 1
ATOM 828 N N . VAL A 1 97 ? 20.148 -4.273 -31.754 1.00 87.75 97 VAL A N 1
ATOM 829 C CA . VAL A 1 97 ? 20.947 -5.220 -32.543 1.00 87.75 97 VAL A CA 1
ATOM 830 C C . VAL A 1 97 ? 20.013 -6.102 -33.363 1.00 87.75 97 VAL A C 1
ATOM 832 O O . VAL A 1 97 ? 19.319 -6.959 -32.815 1.00 87.75 97 VAL A O 1
ATOM 835 N N . ILE A 1 98 ? 20.013 -5.914 -34.683 1.00 86.12 98 ILE A N 1
ATOM 836 C CA . ILE A 1 98 ? 19.297 -6.783 -35.621 1.00 86.12 98 ILE A CA 1
ATOM 837 C C . ILE A 1 98 ? 20.243 -7.911 -36.031 1.00 86.12 98 ILE A C 1
ATOM 839 O O . ILE A 1 98 ? 21.269 -7.677 -36.668 1.00 86.12 98 ILE A O 1
ATOM 843 N N . ARG A 1 99 ? 19.911 -9.151 -35.661 1.00 84.44 99 ARG A N 1
ATOM 844 C CA . ARG A 1 99 ? 20.615 -10.339 -36.157 1.00 84.44 99 ARG A CA 1
ATOM 845 C C . ARG A 1 99 ? 19.837 -10.905 -37.337 1.00 84.44 99 ARG A C 1
ATOM 847 O O . ARG A 1 99 ? 18.711 -11.356 -37.159 1.00 84.44 99 ARG A O 1
ATOM 854 N N . LEU A 1 100 ? 20.441 -10.890 -38.523 1.00 83.69 100 LEU A N 1
ATOM 855 C CA . LEU A 1 100 ? 19.880 -11.559 -39.696 1.00 83.69 100 LEU A CA 1
ATOM 856 C C . LEU A 1 100 ? 19.798 -13.068 -39.419 1.00 83.69 100 LEU A C 1
ATOM 858 O O . LEU A 1 100 ? 20.774 -13.677 -38.967 1.00 83.69 100 LEU A O 1
ATOM 862 N N . SER A 1 101 ? 18.628 -13.668 -39.651 1.00 76.19 101 SER A N 1
ATOM 863 C CA . SER A 1 101 ? 18.466 -15.116 -39.545 1.00 76.19 101 SER A CA 1
ATOM 864 C C . SER A 1 101 ? 19.369 -15.785 -40.573 1.00 76.19 101 SER A C 1
ATOM 866 O O . SER A 1 101 ? 19.274 -15.500 -41.766 1.00 76.19 101 SER A O 1
ATOM 868 N N . LYS A 1 102 ? 20.234 -16.701 -40.128 1.00 72.88 102 LYS A N 1
ATOM 869 C CA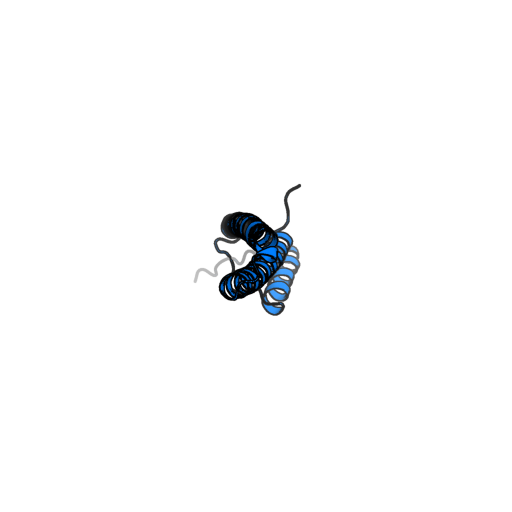 . LYS A 1 102 ? 20.894 -17.634 -41.044 1.00 72.88 102 LYS A CA 1
ATOM 870 C C . LYS A 1 102 ? 19.816 -18.568 -41.591 1.00 72.88 102 LYS A C 1
ATOM 872 O O . LYS A 1 102 ? 19.527 -19.586 -40.969 1.00 72.88 102 LYS A O 1
ATOM 877 N N . HIS A 1 103 ? 19.192 -18.193 -42.704 1.00 64.69 103 HIS A N 1
ATOM 878 C CA . HIS A 1 103 ? 18.478 -19.155 -43.532 1.00 64.69 103 HIS A CA 1
ATOM 879 C C . HIS A 1 103 ? 19.512 -20.200 -43.972 1.00 64.69 103 HIS A C 1
ATOM 881 O O . HIS A 1 103 ? 20.511 -19.854 -44.603 1.00 64.69 103 HIS A O 1
ATOM 887 N N . ARG A 1 104 ? 19.332 -21.431 -43.488 1.00 53.94 104 ARG A N 1
ATOM 888 C CA . ARG A 1 104 ? 19.972 -22.625 -44.038 1.00 53.94 104 ARG A CA 1
ATOM 889 C C . ARG A 1 104 ? 19.099 -23.150 -45.159 1.00 53.94 104 ARG A C 1
ATOM 891 O O . ARG A 1 104 ? 17.863 -23.065 -44.982 1.00 53.94 104 ARG A O 1
#

pLDDT: mean 93.24, std 7.38, range [53.94, 98.5]

Secondary structure (DSSP, 8-state):
----HHHHHHHHHHHHHHHHHHHHHHHHHHHHHHTT-GGGHHHHHHHHHHHHHHHHHHHHHHHHHHHHHSS--S---HHHHHHHHHHHHHHTT-----------

Foldseek 3Di:
DDDDLLVLLVQLVVLVVVLVVLVVQLVVLVVCVVVPNCVCVVVNVVSVVVNVVSVVVNVVSQVVNCVVVVGGDPDRDPVNSVVVVVCVVVVVVDDDDDDDDPDD

Radius of gyration: 21.57 Å; chains: 1; bounding box: 38×39×72 Å